Protein AF-A0A968VY92-F1 (afdb_monomer)

Foldseek 3Di:
DEDADDDPQAARADDPVCVVLQQVLVVLLCVLQVAPDDRLPDPDDDDDPVLVCLPVDDDPDDRSVSSLSLLSCCQPPVVCSPPPDDYDYDRHDHDDDDDPDDPVCVVCSVVSSVVSSVVRD

Solvent-accessible surface area (backbone atoms only — not comparable to full-atom values): 7468 Å² total; per-residue (Å²): 58,37,21,89,60,86,50,92,95,43,53,68,48,69,60,68,69,58,52,55,56,47,50,55,49,31,51,51,49,23,63,74,64,69,45,100,54,88,47,52,78,46,85,54,67,77,80,64,76,93,60,54,70,66,65,68,66,85,74,96,43,90,86,52,42,60,50,45,47,52,40,40,38,46,62,76,37,45,72,45,46,77,75,68,63,51,78,43,72,45,60,65,43,75,66,77,85,81,78,90,73,57,76,75,52,66,75,48,45,65,60,50,53,50,53,45,41,70,75,47,111

Secondary structure (DSSP, 8-state):
-EE----TT-EEE--HHHHHHHHHHHHHHHHHHT---S-TT-------GGGGGGGSS--S-SS-HHHHHHHHHHHH-HHHHHHT---EE-SEEE--S-----GGGGGTHHHHHHHHHHHH-

Radius of gyration: 14.64 Å; Cα contacts (8 Å, |Δi|>4): 120; chains: 1; bounding box: 34×36×34 Å

Sequence (121 aa):
MGSRIKRLGTSINRKSYRHYLGRLFATAAAKILRLGVYDTQCGAKLFHVSIIDIFNGPFVTKWLFDVELLARINKQFPEVFSGKFIEYPLAAWEDVSGSKLKFSYYFKVPIELWRIHKKYK

pLDDT: mean 84.55, std 8.25, range [65.81, 95.12]

Structure (mmCIF, N/CA/C/O backbone):
data_AF-A0A968VY92-F1
#
_entry.id   AF-A0A968VY92-F1
#
loop_
_atom_site.group_PDB
_atom_site.id
_atom_site.type_symbol
_atom_site.label_atom_id
_atom_site.label_alt_id
_atom_site.label_comp_id
_atom_site.label_asym_id
_atom_site.label_entity_id
_atom_site.label_seq_id
_atom_site.pdbx_PDB_ins_code
_atom_site.Cartn_x
_atom_site.Cartn_y
_atom_site.Cartn_z
_atom_site.occupancy
_atom_site.B_iso_or_equiv
_atom_site.auth_seq_id
_atom_site.auth_comp_id
_atom_site.auth_asym_id
_atom_site.auth_atom_id
_atom_site.pdbx_PDB_model_num
ATOM 1 N N . MET A 1 1 ? 0.019 -9.076 -3.917 1.00 90.19 1 MET A N 1
ATOM 2 C CA . MET A 1 1 ? 0.032 -7.682 -4.417 1.00 90.19 1 MET A CA 1
ATOM 3 C C . MET A 1 1 ? 1.138 -7.535 -5.446 1.00 90.19 1 MET A C 1
ATOM 5 O O . MET A 1 1 ? 2.188 -8.120 -5.253 1.00 90.19 1 MET A O 1
ATOM 9 N N . GLY A 1 2 ? 0.920 -6.822 -6.547 1.00 91.06 2 GLY A N 1
ATOM 10 C CA . GLY A 1 2 ? 1.982 -6.526 -7.507 1.00 91.06 2 GLY A CA 1
ATOM 11 C C . GLY A 1 2 ? 3.017 -5.568 -6.916 1.00 91.06 2 GLY A C 1
ATOM 12 O O . GLY A 1 2 ? 2.700 -4.764 -6.046 1.00 91.06 2 GLY A O 1
ATOM 13 N N . SER A 1 3 ? 4.249 -5.631 -7.403 1.00 89.94 3 SER A N 1
ATOM 14 C CA . SER A 1 3 ? 5.306 -4.687 -7.054 1.00 89.94 3 SER A CA 1
ATOM 15 C C . SER A 1 3 ? 6.045 -4.283 -8.318 1.00 89.94 3 SER A C 1
ATOM 17 O O . SER A 1 3 ? 6.440 -5.120 -9.136 1.00 89.94 3 SER A O 1
ATOM 19 N N . ARG A 1 4 ? 6.194 -2.978 -8.533 1.00 87.88 4 ARG A N 1
ATOM 20 C CA . ARG A 1 4 ? 6.726 -2.436 -9.790 1.00 87.88 4 ARG A CA 1
ATOM 21 C C . ARG A 1 4 ? 8.243 -2.244 -9.682 1.00 87.88 4 ARG A C 1
ATOM 23 O O . ARG A 1 4 ? 8.768 -1.137 -9.844 1.00 87.88 4 ARG A O 1
ATOM 30 N N . ILE A 1 5 ? 8.929 -3.336 -9.353 1.00 86.75 5 ILE A N 1
ATOM 31 C CA . ILE A 1 5 ? 10.382 -3.411 -9.183 1.00 86.75 5 ILE A CA 1
ATOM 32 C C . ILE A 1 5 ? 11.037 -3.443 -10.565 1.00 86.75 5 ILE A C 1
ATOM 34 O O . ILE A 1 5 ? 10.741 -4.317 -11.375 1.00 86.75 5 ILE A O 1
ATOM 38 N N . LYS A 1 6 ? 11.952 -2.505 -10.831 1.00 83.62 6 LYS A N 1
ATOM 39 C CA . LYS A 1 6 ? 12.746 -2.507 -12.064 1.00 83.62 6 LYS A CA 1
ATOM 40 C C . LYS A 1 6 ? 13.898 -3.501 -11.907 1.00 83.62 6 LYS A C 1
ATOM 42 O O . LYS A 1 6 ? 14.813 -3.254 -11.126 1.00 83.62 6 LYS A O 1
ATOM 47 N N . ARG A 1 7 ? 13.842 -4.612 -12.643 1.00 86.69 7 ARG A N 1
ATOM 48 C CA . ARG A 1 7 ? 14.879 -5.659 -12.685 1.00 86.69 7 ARG A CA 1
ATOM 49 C C . ARG A 1 7 ? 15.226 -6.013 -14.133 1.00 86.69 7 ARG A C 1
ATOM 51 O O . ARG A 1 7 ? 14.456 -5.702 -15.043 1.00 86.69 7 ARG A O 1
ATOM 58 N N . LEU A 1 8 ? 16.378 -6.643 -14.356 1.00 86.06 8 LEU A N 1
ATOM 59 C CA . LEU A 1 8 ? 16.757 -7.124 -15.689 1.00 86.06 8 LEU A CA 1
ATOM 60 C C . LEU A 1 8 ? 15.654 -8.035 -16.2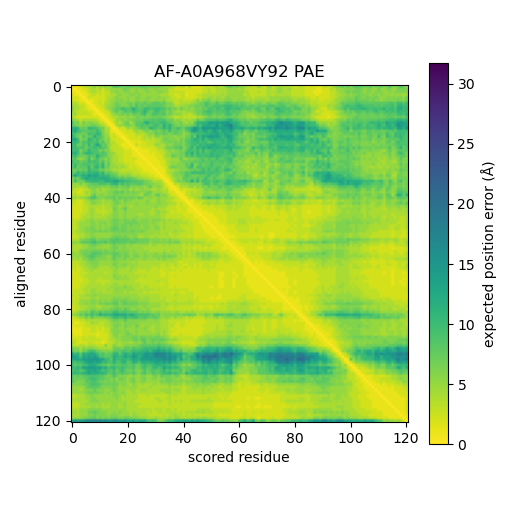59 1.00 86.06 8 LEU A C 1
ATOM 62 O O . LEU A 1 8 ? 15.054 -8.815 -15.520 1.00 86.06 8 LEU A O 1
ATOM 66 N N . GLY A 1 9 ? 15.358 -7.886 -17.552 1.00 85.75 9 GLY A N 1
ATOM 67 C CA . GLY A 1 9 ? 14.304 -8.649 -18.232 1.00 85.75 9 GLY A CA 1
ATOM 68 C C . GLY A 1 9 ? 12.864 -8.196 -17.949 1.00 85.75 9 GLY A C 1
ATOM 69 O O . GLY A 1 9 ? 11.938 -8.927 -18.279 1.00 85.75 9 GLY A O 1
ATOM 70 N N . THR A 1 10 ? 12.647 -7.018 -17.346 1.00 89.19 10 THR A N 1
ATOM 71 C CA . THR A 1 10 ? 11.295 -6.455 -17.141 1.00 89.19 10 THR A CA 1
ATOM 72 C C . THR A 1 10 ? 11.073 -5.158 -17.909 1.00 89.19 10 THR A C 1
ATOM 74 O O . THR A 1 10 ? 11.969 -4.319 -18.012 1.00 89.19 10 THR A O 1
ATOM 77 N N . SER A 1 11 ? 9.842 -4.963 -18.383 1.00 88.06 11 SER A N 1
ATOM 78 C CA . SER A 1 11 ? 9.409 -3.768 -19.116 1.00 88.06 11 SER A CA 1
ATOM 79 C C . SER A 1 11 ? 8.604 -2.844 -18.204 1.00 88.06 11 SER A C 1
ATOM 81 O O . SER A 1 11 ? 7.385 -2.740 -18.313 1.00 88.06 11 SER A O 1
ATOM 83 N N . ILE A 1 12 ? 9.284 -2.194 -17.257 1.00 85.88 12 ILE A N 1
ATOM 84 C CA . ILE A 1 12 ? 8.672 -1.227 -16.332 1.00 85.88 12 ILE A CA 1
ATOM 85 C C . ILE A 1 12 ? 8.956 0.195 -16.834 1.00 85.88 12 ILE A C 1
ATOM 87 O O . ILE A 1 12 ? 10.004 0.773 -16.529 1.00 85.88 12 ILE A O 1
ATOM 91 N N . ASN A 1 13 ? 8.022 0.761 -17.603 1.00 81.69 13 ASN A N 1
ATOM 92 C CA . ASN A 1 13 ? 8.107 2.116 -18.142 1.00 81.69 13 ASN A CA 1
ATOM 93 C C . ASN A 1 13 ? 7.356 3.111 -17.245 1.00 81.69 13 ASN A C 1
ATOM 95 O O . ASN A 1 13 ? 6.144 3.011 -17.036 1.00 81.69 13 ASN A O 1
ATOM 99 N N . ARG A 1 14 ? 8.095 4.067 -16.676 1.00 75.25 14 ARG A N 1
ATOM 100 C CA . ARG A 1 14 ? 7.598 5.037 -15.692 1.00 75.25 14 ARG A CA 1
ATOM 101 C C . ARG A 1 14 ? 8.240 6.392 -15.909 1.00 75.25 14 ARG A C 1
ATOM 103 O O . ARG A 1 14 ? 9.423 6.479 -16.227 1.00 75.25 14 ARG A O 1
ATOM 110 N N . LYS A 1 15 ? 7.497 7.460 -15.621 1.00 75.75 15 LYS A N 1
ATOM 111 C CA . LYS A 1 15 ? 8.064 8.816 -15.636 1.00 75.75 15 LYS A CA 1
ATOM 112 C C . LYS A 1 15 ? 8.949 9.037 -14.403 1.00 75.75 15 LYS A C 1
ATOM 114 O O . LYS A 1 15 ? 8.512 8.785 -13.280 1.00 75.75 15 LYS A O 1
ATOM 119 N N . SER A 1 16 ? 10.159 9.570 -14.588 1.00 70.69 16 SER A N 1
ATOM 120 C CA . SER A 1 16 ? 11.158 9.725 -13.515 1.00 70.69 16 SER A CA 1
ATOM 121 C C . SER A 1 16 ? 10.644 10.519 -12.309 1.00 70.69 16 SER A C 1
ATOM 123 O O . SER A 1 16 ? 10.827 10.096 -11.173 1.00 70.69 16 SER A O 1
ATOM 125 N N . TYR A 1 17 ? 9.905 11.614 -12.515 1.00 70.31 17 TYR A N 1
ATOM 126 C CA . TYR A 1 17 ? 9.343 12.397 -11.403 1.00 70.31 17 TYR A CA 1
ATOM 127 C C . TYR A 1 17 ? 8.319 11.606 -10.566 1.00 70.31 17 TYR A C 1
ATOM 129 O O . TYR A 1 17 ? 8.278 11.747 -9.344 1.00 70.31 17 TYR A O 1
ATOM 137 N N . ARG A 1 18 ? 7.518 10.729 -11.196 1.00 69.62 18 ARG A N 1
ATOM 138 C CA . ARG A 1 18 ? 6.579 9.844 -10.484 1.00 69.62 18 ARG A CA 1
ATOM 139 C C . ARG A 1 18 ? 7.324 8.808 -9.653 1.00 69.62 18 ARG A C 1
ATOM 141 O O . ARG A 1 18 ? 6.854 8.453 -8.577 1.00 69.62 18 ARG A O 1
ATOM 148 N N . HIS A 1 19 ? 8.485 8.358 -10.122 1.00 69.69 19 HIS A N 1
ATOM 149 C CA . HIS A 1 19 ? 9.318 7.420 -9.382 1.00 69.69 19 HIS A CA 1
ATOM 150 C C . HIS A 1 19 ? 9.815 8.022 -8.061 1.00 69.69 19 HIS A C 1
ATOM 152 O O . HIS A 1 19 ? 9.613 7.421 -7.007 1.00 69.69 19 HIS A O 1
ATOM 158 N N . TYR A 1 20 ? 10.400 9.223 -8.089 1.00 70.81 20 TYR A N 1
ATOM 159 C CA . TYR A 1 20 ? 10.935 9.855 -6.877 1.00 70.81 20 TYR A CA 1
ATOM 160 C C . TYR A 1 20 ? 9.837 10.264 -5.891 1.00 70.81 20 TYR A C 1
ATOM 162 O O . TYR A 1 20 ? 9.939 9.959 -4.703 1.00 70.81 20 TYR A O 1
ATOM 170 N N . LEU A 1 21 ? 8.752 10.879 -6.379 1.00 73.44 21 LEU A N 1
ATOM 171 C CA . LEU A 1 21 ? 7.611 11.243 -5.530 1.00 73.44 21 LEU A CA 1
ATOM 172 C C . LEU A 1 21 ? 6.932 10.005 -4.929 1.00 73.44 21 LEU A C 1
ATOM 174 O O . LEU A 1 21 ? 6.604 9.996 -3.744 1.00 73.44 21 LEU A O 1
ATOM 178 N N . GLY A 1 22 ? 6.769 8.943 -5.724 1.00 69.69 22 GLY A N 1
ATOM 179 C CA . GLY A 1 22 ? 6.231 7.666 -5.259 1.00 69.69 22 GLY A CA 1
ATOM 180 C C . GLY A 1 22 ? 7.117 7.009 -4.201 1.00 69.69 22 GLY A C 1
ATOM 181 O O . GLY A 1 22 ? 6.602 6.500 -3.213 1.00 69.69 22 GLY A O 1
ATOM 182 N N . AR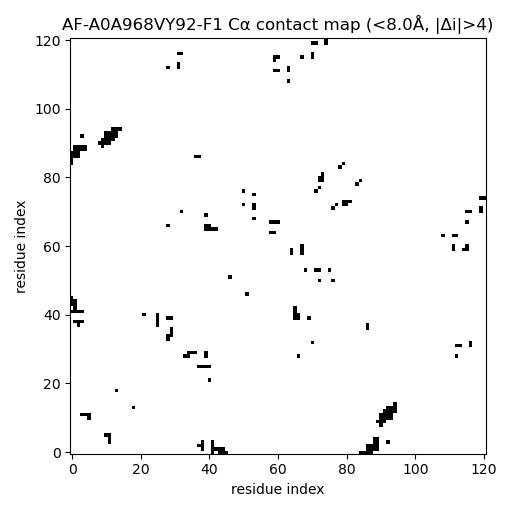G A 1 23 ? 8.449 7.077 -4.340 1.00 72.75 23 ARG A N 1
ATOM 183 C CA . ARG A 1 23 ? 9.403 6.543 -3.347 1.00 72.75 23 ARG A CA 1
ATOM 184 C C . ARG A 1 23 ? 9.374 7.319 -2.034 1.00 72.75 23 ARG A C 1
ATOM 186 O O . ARG A 1 23 ? 9.363 6.694 -0.971 1.00 72.75 23 ARG A O 1
ATOM 193 N N . LEU A 1 24 ? 9.317 8.651 -2.094 1.00 72.94 24 LEU A N 1
ATOM 194 C CA . LEU A 1 24 ? 9.168 9.492 -0.903 1.00 72.94 24 LEU A CA 1
ATOM 195 C C . LEU A 1 24 ? 7.872 9.137 -0.159 1.00 72.94 24 LEU A C 1
ATOM 197 O O . LEU A 1 24 ? 7.887 8.899 1.049 1.00 72.94 24 LEU A O 1
ATOM 201 N N . PHE A 1 25 ? 6.770 9.025 -0.904 1.00 75.12 25 PHE A N 1
ATOM 202 C CA . PHE A 1 25 ? 5.480 8.626 -0.358 1.00 75.12 25 PHE A CA 1
ATOM 203 C C . PHE A 1 25 ? 5.524 7.224 0.257 1.00 75.12 25 PHE A C 1
ATOM 205 O O . PHE A 1 25 ? 5.118 7.047 1.404 1.00 75.12 25 PHE A O 1
ATOM 212 N N . ALA A 1 26 ? 6.017 6.232 -0.490 1.00 71.38 26 ALA A N 1
ATOM 213 C CA . ALA A 1 26 ? 6.038 4.840 -0.054 1.00 71.38 26 ALA A CA 1
ATOM 214 C C . ALA A 1 26 ? 6.853 4.685 1.232 1.00 71.38 26 ALA A C 1
ATOM 216 O O . ALA A 1 26 ? 6.413 4.008 2.157 1.00 71.38 26 ALA A O 1
ATOM 217 N N . THR A 1 27 ? 7.976 5.400 1.329 1.00 73.81 27 THR A N 1
ATOM 218 C CA . THR A 1 27 ? 8.813 5.436 2.534 1.00 73.81 27 THR A CA 1
ATOM 219 C C . THR A 1 27 ? 8.073 6.046 3.725 1.00 73.81 27 THR A C 1
ATOM 221 O O . THR A 1 27 ? 8.112 5.489 4.821 1.00 73.81 27 THR A O 1
ATOM 224 N N . ALA A 1 28 ? 7.385 7.177 3.533 1.00 75.44 28 ALA A N 1
ATOM 225 C CA . ALA A 1 28 ? 6.608 7.813 4.597 1.00 75.44 28 ALA A CA 1
ATOM 226 C C . ALA A 1 28 ? 5.456 6.916 5.076 1.00 75.44 28 ALA A 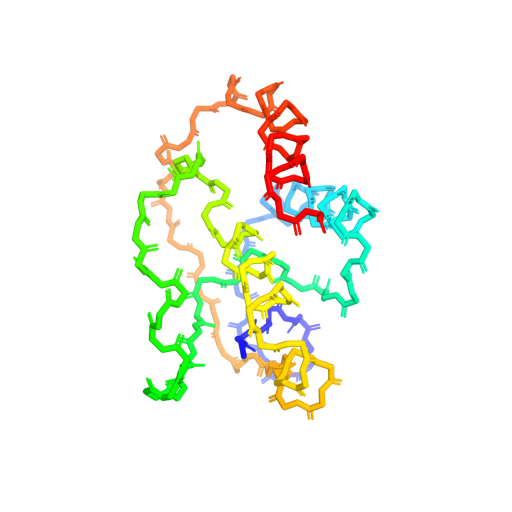C 1
ATOM 228 O O . ALA A 1 28 ? 5.289 6.721 6.279 1.00 75.44 28 ALA A O 1
ATOM 229 N N . ALA A 1 29 ? 4.707 6.318 4.146 1.00 76.88 29 ALA A N 1
ATOM 230 C CA . ALA A 1 29 ? 3.610 5.407 4.456 1.00 76.88 29 ALA A CA 1
ATOM 231 C C . ALA A 1 29 ? 4.101 4.150 5.194 1.00 76.88 29 ALA A C 1
ATOM 233 O O . ALA A 1 29 ? 3.544 3.804 6.235 1.00 76.88 29 ALA A O 1
ATOM 234 N N . ALA A 1 30 ? 5.175 3.516 4.710 1.00 75.00 30 ALA A N 1
ATOM 235 C CA . ALA A 1 30 ? 5.774 2.343 5.344 1.00 75.00 30 ALA A CA 1
ATOM 236 C C . ALA A 1 30 ? 6.246 2.644 6.775 1.00 75.00 30 ALA A C 1
ATOM 238 O O . ALA A 1 30 ? 5.971 1.866 7.685 1.00 75.00 30 ALA A O 1
ATOM 239 N N . LYS A 1 31 ? 6.878 3.806 7.007 1.00 78.38 31 LYS A N 1
ATOM 240 C CA . LYS A 1 31 ? 7.309 4.229 8.351 1.00 78.38 31 LYS A CA 1
ATOM 241 C C . LYS A 1 31 ? 6.136 4.534 9.285 1.00 78.38 31 LYS A C 1
ATOM 243 O O . LYS A 1 31 ? 6.131 4.059 10.417 1.00 78.38 31 LYS A O 1
ATOM 248 N N . ILE A 1 32 ? 5.150 5.309 8.827 1.00 73.81 32 ILE A N 1
ATOM 249 C CA . ILE A 1 32 ? 3.999 5.725 9.651 1.00 73.81 32 ILE A CA 1
ATOM 250 C C . ILE A 1 32 ? 3.132 4.520 10.028 1.00 73.81 32 ILE A C 1
ATOM 252 O O . ILE A 1 32 ? 2.648 4.431 11.156 1.00 73.81 32 ILE A O 1
ATOM 256 N N . LEU A 1 33 ? 2.952 3.577 9.105 1.00 70.31 33 LEU A N 1
ATOM 257 C CA . LEU A 1 33 ? 2.110 2.402 9.322 1.00 70.31 33 LEU A CA 1
ATOM 258 C C . LEU A 1 33 ? 2.891 1.177 9.802 1.00 70.31 33 LEU A C 1
ATOM 260 O O . LEU A 1 33 ? 2.274 0.166 10.117 1.00 70.31 33 LEU A O 1
ATOM 264 N N . ARG A 1 34 ? 4.225 1.278 9.893 1.00 75.69 34 ARG A N 1
ATOM 265 C CA . ARG A 1 34 ? 5.142 0.187 10.265 1.00 75.69 34 ARG A CA 1
ATOM 266 C C . ARG A 1 34 ? 4.916 -1.077 9.425 1.00 75.69 34 ARG A C 1
ATOM 268 O O . ARG A 1 34 ? 4.958 -2.189 9.940 1.00 75.69 34 ARG A O 1
ATOM 275 N N . LEU A 1 35 ? 4.662 -0.892 8.131 1.00 74.56 35 LEU A N 1
ATOM 276 C CA . LEU A 1 35 ? 4.404 -1.978 7.186 1.00 74.56 35 LEU A CA 1
ATOM 277 C C . LEU A 1 35 ? 5.689 -2.306 6.422 1.00 74.56 35 LEU A C 1
ATOM 279 O O . LEU A 1 35 ? 6.299 -1.415 5.830 1.00 74.56 35 LEU A O 1
ATOM 283 N N . GLY A 1 36 ? 6.074 -3.581 6.393 1.00 76.00 36 GLY A N 1
ATOM 284 C CA . GLY A 1 36 ? 7.208 -4.085 5.610 1.00 76.00 36 GLY A CA 1
ATOM 285 C C . GLY A 1 36 ? 6.882 -4.271 4.125 1.00 76.00 36 GLY A C 1
ATOM 286 O O . GLY A 1 36 ? 7.075 -5.362 3.607 1.00 76.00 36 GLY A O 1
ATOM 287 N N . VAL A 1 37 ? 6.346 -3.242 3.456 1.00 79.88 37 VAL A N 1
ATOM 288 C CA . VAL A 1 37 ? 5.894 -3.306 2.049 1.00 79.88 37 VAL A CA 1
ATOM 289 C C . VAL A 1 37 ? 6.755 -2.395 1.169 1.00 79.88 37 VAL A C 1
ATOM 291 O O . VAL A 1 37 ? 6.936 -1.216 1.477 1.00 79.88 37 VAL A O 1
ATOM 294 N N . TYR A 1 38 ? 7.253 -2.928 0.055 1.00 79.62 38 TYR A N 1
ATOM 295 C CA . TYR A 1 38 ? 8.135 -2.259 -0.899 1.00 79.62 38 TYR A CA 1
ATOM 296 C C . TYR A 1 38 ? 7.395 -1.241 -1.782 1.00 79.62 38 TYR A C 1
ATOM 298 O O . TYR A 1 38 ? 7.838 -0.097 -1.906 1.00 79.62 38 TYR A O 1
ATOM 306 N N . ASP A 1 39 ? 6.264 -1.621 -2.390 1.00 81.12 39 ASP A N 1
ATOM 307 C CA . ASP A 1 39 ? 5.472 -0.750 -3.274 1.00 81.12 39 ASP A CA 1
ATOM 308 C C . ASP A 1 39 ? 4.040 -0.583 -2.757 1.00 81.12 39 ASP A C 1
ATOM 310 O O . ASP A 1 39 ? 3.090 -1.100 -3.334 1.00 81.12 39 ASP A O 1
ATOM 314 N N . THR A 1 40 ? 3.857 0.199 -1.691 1.00 78.81 40 THR A N 1
ATOM 315 C CA . THR A 1 40 ? 2.540 0.450 -1.063 1.00 78.81 40 THR A CA 1
ATOM 316 C C . THR A 1 40 ? 1.471 1.032 -2.004 1.00 78.81 40 THR A C 1
ATOM 318 O O . THR A 1 40 ? 0.289 1.011 -1.663 1.00 78.81 40 THR A O 1
ATOM 321 N N . GLN A 1 41 ? 1.859 1.527 -3.185 1.00 75.81 41 GLN A N 1
ATOM 322 C CA . GLN A 1 41 ? 0.991 2.187 -4.169 1.00 75.81 41 GLN A CA 1
ATOM 323 C C . GLN A 1 41 ? 0.783 1.369 -5.456 1.00 75.81 41 GLN A C 1
ATOM 325 O O . GLN A 1 41 ? 0.402 1.929 -6.491 1.00 75.81 41 GLN A O 1
ATOM 330 N N . CYS A 1 42 ? 1.098 0.072 -5.470 1.00 85.75 42 CYS A N 1
ATOM 331 C CA . CYS A 1 42 ? 0.781 -0.745 -6.637 1.00 85.75 42 CYS A CA 1
ATOM 332 C C . CYS A 1 42 ? -0.727 -1.028 -6.706 1.00 85.75 42 CYS A C 1
ATOM 334 O O . CYS A 1 42 ? -1.269 -1.706 -5.841 1.00 85.75 42 CYS A O 1
ATOM 336 N N . GLY A 1 43 ? -1.399 -0.555 -7.759 1.00 84.25 43 GLY A N 1
ATOM 337 C CA . GLY A 1 43 ? -2.835 -0.797 -7.954 1.00 84.25 43 GLY A CA 1
ATOM 338 C C . GLY A 1 43 ? -3.182 -2.220 -8.414 1.00 84.25 43 GLY A C 1
ATOM 339 O O . GLY A 1 43 ? -4.334 -2.629 -8.320 1.00 84.25 43 GLY A O 1
ATOM 340 N N . ALA A 1 44 ? -2.206 -2.998 -8.896 1.00 89.50 44 ALA A N 1
ATOM 341 C CA . ALA A 1 44 ? -2.426 -4.387 -9.288 1.00 89.50 44 ALA A CA 1
ATOM 342 C C . ALA A 1 44 ? -2.434 -5.285 -8.043 1.00 89.50 44 ALA A C 1
ATOM 344 O O . ALA A 1 44 ? -1.386 -5.578 -7.463 1.00 89.50 44 ALA A O 1
ATOM 345 N N . LYS A 1 45 ? -3.617 -5.725 -7.609 1.00 91.38 45 LYS A N 1
ATOM 346 C CA . LYS A 1 45 ? -3.786 -6.589 -6.435 1.00 91.38 45 LYS A CA 1
ATOM 347 C C . LYS A 1 45 ? -4.794 -7.692 -6.736 1.00 91.38 45 LYS A C 1
ATOM 349 O O . LYS A 1 45 ? -5.810 -7.450 -7.3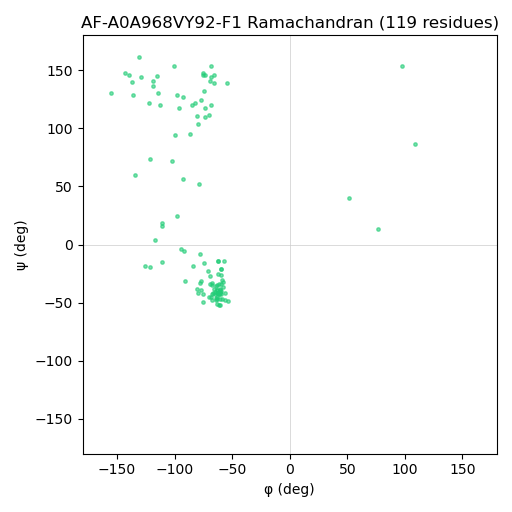73 1.00 91.38 45 LYS A O 1
ATOM 354 N N . LEU A 1 46 ? -4.492 -8.893 -6.257 1.00 92.81 46 LEU A N 1
ATOM 355 C CA . LEU A 1 46 ? -5.387 -10.043 -6.270 1.00 92.81 46 LEU A CA 1
ATOM 356 C C . LEU A 1 46 ? -5.625 -10.451 -4.822 1.00 92.81 46 LEU A C 1
ATOM 358 O O . LEU A 1 46 ? -4.681 -10.473 -4.026 1.00 92.81 46 LEU A O 1
ATOM 362 N N . PHE A 1 47 ? -6.878 -10.748 -4.500 1.00 92.75 47 PHE A N 1
ATOM 363 C CA . PHE A 1 47 ? -7.318 -11.112 -3.161 1.00 92.75 47 PHE A CA 1
ATOM 364 C C . PHE A 1 47 ? -8.123 -12.401 -3.229 1.00 92.75 47 PHE A C 1
ATOM 366 O O . PHE A 1 47 ? -8.870 -12.622 -4.180 1.00 92.75 47 PHE A O 1
ATOM 373 N N . HIS A 1 48 ? -7.977 -13.238 -2.208 1.00 93.56 48 HIS A N 1
ATOM 374 C CA . HIS A 1 48 ? -8.875 -14.365 -2.021 1.00 93.56 48 HIS A CA 1
ATOM 375 C C . HIS A 1 48 ? -10.222 -13.864 -1.479 1.00 93.56 48 HIS A C 1
ATOM 377 O O . HIS A 1 48 ? -10.260 -12.904 -0.709 1.00 93.56 48 HIS A O 1
ATOM 383 N N . VAL A 1 49 ? -11.328 -14.518 -1.842 1.00 95.12 49 VAL A N 1
ATOM 384 C CA . VAL A 1 49 ? -12.677 -14.092 -1.420 1.00 95.12 49 VAL A CA 1
ATOM 385 C C . VAL A 1 49 ? -12.847 -14.076 0.104 1.00 95.12 49 VAL A C 1
ATOM 387 O O . VAL A 1 49 ? -13.599 -13.268 0.632 1.00 95.12 49 VAL A O 1
ATOM 390 N N . SER A 1 50 ? -12.083 -14.896 0.831 1.00 94.00 50 SER A N 1
ATOM 391 C CA . SER A 1 50 ? -12.139 -14.964 2.299 1.00 94.00 50 SER A CA 1
ATOM 392 C C . SER A 1 50 ? -11.753 -13.668 3.020 1.00 94.00 50 SER A C 1
ATOM 394 O O . SER A 1 50 ? -11.978 -13.576 4.217 1.00 94.00 50 SER A O 1
ATOM 396 N N . ILE A 1 51 ? -11.135 -12.699 2.334 1.00 94.00 51 ILE A N 1
ATOM 397 C CA . ILE A 1 51 ? -10.759 -11.399 2.916 1.00 94.00 51 ILE A CA 1
ATOM 398 C C . ILE A 1 51 ? -11.587 -10.241 2.350 1.00 94.00 51 ILE A C 1
ATOM 400 O O . ILE A 1 51 ? -11.173 -9.090 2.441 1.00 94.00 51 ILE A O 1
ATOM 404 N N . ILE A 1 52 ? -12.741 -10.514 1.733 1.00 94.75 52 ILE A N 1
ATOM 405 C CA . ILE A 1 52 ? -13.567 -9.485 1.082 1.00 94.75 52 ILE A CA 1
ATOM 406 C C . ILE A 1 52 ? -14.087 -8.420 2.063 1.00 94.75 52 ILE A C 1
ATOM 408 O O . ILE A 1 52 ? -14.286 -7.269 1.672 1.00 94.75 52 ILE A O 1
ATOM 412 N N . ASP A 1 53 ? -14.208 -8.756 3.349 1.00 94.31 53 ASP A N 1
ATOM 413 C CA . ASP A 1 53 ? -14.702 -7.847 4.390 1.00 94.31 53 ASP A CA 1
ATOM 414 C C . ASP A 1 53 ? -13.827 -6.601 4.597 1.00 94.31 53 ASP A C 1
ATOM 416 O O . ASP A 1 53 ? -14.290 -5.600 5.148 1.00 94.31 53 ASP A O 1
ATOM 420 N N . ILE A 1 54 ? -12.599 -6.581 4.064 1.00 94.06 54 ILE A N 1
ATOM 421 C CA . ILE A 1 54 ? -11.764 -5.368 4.031 1.00 94.06 54 ILE A CA 1
ATOM 422 C C . ILE A 1 54 ? -12.422 -4.218 3.253 1.00 94.06 54 ILE A C 1
ATOM 424 O O . ILE A 1 54 ? -12.077 -3.050 3.461 1.00 94.06 54 ILE A O 1
ATOM 428 N N . PHE A 1 55 ? -13.374 -4.519 2.368 1.00 94.62 55 PHE A N 1
ATOM 429 C CA . PHE A 1 55 ? -14.140 -3.525 1.619 1.00 94.62 55 PHE A CA 1
ATOM 430 C C . PHE A 1 55 ? -15.440 -3.112 2.320 1.00 94.62 55 PHE A C 1
ATOM 432 O O . PHE A 1 55 ? -16.079 -2.156 1.876 1.00 94.62 55 PHE A O 1
ATOM 439 N N . ASN A 1 56 ? -15.803 -3.751 3.438 1.00 92.94 56 ASN A N 1
ATOM 440 C CA . ASN A 1 56 ? -16.982 -3.364 4.202 1.00 92.94 56 ASN A CA 1
ATOM 441 C C . ASN A 1 56 ? -16.740 -2.012 4.883 1.00 92.94 56 ASN A C 1
ATOM 443 O O . ASN A 1 56 ? -15.922 -1.857 5.793 1.00 92.94 56 ASN A O 1
ATOM 447 N N . GLY A 1 57 ? -17.473 -1.007 4.410 1.00 92.44 57 GLY A N 1
ATOM 448 C CA . GLY A 1 57 ? -17.459 0.349 4.939 1.00 92.44 57 GLY A CA 1
ATOM 449 C C . GLY A 1 57 ? -16.562 1.325 4.166 1.00 92.44 57 GLY A C 1
ATOM 450 O O . GLY A 1 57 ? -15.560 0.946 3.546 1.00 92.44 57 GLY A O 1
ATOM 451 N N . PRO A 1 58 ? -16.899 2.625 4.225 1.00 94.44 58 PRO A N 1
ATOM 452 C CA . PRO A 1 58 ? -16.267 3.650 3.408 1.00 94.44 58 PRO A CA 1
ATOM 453 C C . PRO A 1 58 ? -14.791 3.838 3.760 1.00 94.44 58 PRO A C 1
ATOM 455 O O . PRO A 1 58 ? -14.385 3.725 4.923 1.00 94.44 58 PRO A O 1
ATOM 458 N N . PHE A 1 59 ? -13.988 4.157 2.745 1.00 94.38 59 PHE A N 1
ATOM 459 C CA . PHE A 1 59 ? -12.594 4.554 2.922 1.00 94.38 59 PHE A CA 1
ATOM 460 C C . PHE A 1 59 ? -12.497 5.931 3.591 1.00 94.38 59 PHE A C 1
ATOM 462 O O . PHE A 1 59 ? -13.276 6.840 3.304 1.00 94.38 59 PHE A O 1
ATOM 469 N N . VAL A 1 60 ? -11.537 6.089 4.501 1.00 92.94 60 VAL A N 1
ATOM 470 C CA . VAL A 1 60 ? -11.220 7.365 5.168 1.00 92.94 60 VAL A CA 1
ATOM 471 C C . VAL A 1 60 ? -10.606 8.355 4.186 1.00 92.94 60 VAL A C 1
ATOM 473 O O . VAL A 1 60 ? -10.793 9.571 4.315 1.00 92.94 60 VAL A O 1
ATOM 476 N N . THR A 1 61 ? -9.840 7.823 3.237 1.00 89.06 61 THR A N 1
ATOM 477 C CA . THR A 1 61 ? -9.039 8.586 2.285 1.00 89.06 61 THR A CA 1
ATOM 478 C C . THR A 1 61 ? -9.487 8.301 0.860 1.00 89.06 61 THR A C 1
ATOM 480 O O . THR A 1 61 ? -9.796 7.169 0.499 1.00 89.06 61 THR A O 1
ATOM 483 N N . LYS A 1 62 ? -9.521 9.343 0.022 1.00 85.56 62 LYS A N 1
ATOM 484 C CA . LYS A 1 62 ? -9.921 9.194 -1.384 1.00 85.56 62 LYS A CA 1
ATOM 485 C C . LYS A 1 62 ? -8.777 8.678 -2.255 1.00 85.56 62 LYS A C 1
ATOM 487 O O . LYS A 1 62 ? -9.020 7.892 -3.163 1.00 85.56 62 LYS A O 1
ATOM 492 N N . TRP A 1 63 ? -7.547 9.135 -2.007 1.00 84.12 63 TRP A N 1
ATOM 493 C CA . TRP A 1 63 ? -6.403 8.791 -2.857 1.00 84.12 63 TRP A CA 1
ATOM 494 C C . TRP A 1 63 ? -5.378 7.883 -2.193 1.00 84.12 63 TRP A C 1
ATOM 496 O O . TRP A 1 63 ? -4.557 7.308 -2.899 1.00 84.12 63 TRP A O 1
ATOM 506 N N . LEU A 1 64 ? -5.423 7.724 -0.868 1.00 88.00 64 LEU A N 1
ATOM 507 C CA . LEU A 1 64 ? -4.555 6.789 -0.145 1.00 88.00 64 LEU A CA 1
ATOM 508 C C . LEU A 1 64 ? -5.261 5.460 0.145 1.00 88.00 64 LEU A C 1
ATOM 510 O O . LEU A 1 64 ? -4.878 4.740 1.066 1.00 88.00 64 LEU A O 1
ATOM 514 N N . PHE A 1 65 ? -6.269 5.117 -0.662 1.00 88.62 65 PHE A N 1
ATOM 515 C CA . PHE A 1 65 ? -7.067 3.907 -0.482 1.00 88.62 65 PHE A CA 1
ATOM 516 C C . PHE A 1 65 ? -6.195 2.643 -0.506 1.00 88.62 65 PHE A C 1
ATOM 518 O O . PHE A 1 65 ? -6.438 1.729 0.272 1.00 88.62 65 PHE A O 1
ATOM 525 N N . ASP A 1 66 ? -5.142 2.601 -1.334 1.00 88.81 66 ASP A N 1
ATOM 526 C CA . ASP A 1 66 ? -4.215 1.467 -1.400 1.00 88.81 66 ASP A CA 1
ATOM 527 C C . ASP A 1 66 ? -3.510 1.210 -0.069 1.00 88.81 66 ASP A C 1
ATOM 529 O O . ASP A 1 66 ? -3.320 0.059 0.321 1.00 88.81 66 ASP A O 1
ATOM 533 N N . VAL A 1 67 ? -3.136 2.291 0.611 1.00 89.12 67 VAL A N 1
ATOM 534 C CA . VAL A 1 67 ? -2.457 2.276 1.904 1.00 89.12 67 VAL A CA 1
ATOM 535 C C . VAL A 1 67 ? -3.440 1.929 3.018 1.00 89.12 67 VAL A C 1
ATOM 537 O O . VAL A 1 67 ? -3.139 1.119 3.892 1.00 89.12 67 VAL A O 1
ATOM 540 N N . GLU A 1 68 ? -4.638 2.507 2.965 1.00 92.06 68 GLU A N 1
ATOM 541 C CA . GLU A 1 68 ? -5.721 2.174 3.884 1.00 92.06 68 GLU A CA 1
ATOM 542 C C . GLU A 1 68 ? -6.111 0.695 3.783 1.00 92.06 68 GLU A C 1
ATOM 544 O O . GLU A 1 68 ? -6.339 0.051 4.802 1.00 92.06 68 GLU A O 1
ATOM 549 N N . LEU A 1 69 ? -6.120 0.133 2.573 1.00 92.00 69 LEU A N 1
ATOM 550 C CA . LEU A 1 69 ? -6.405 -1.278 2.342 1.00 92.00 69 LEU A CA 1
ATOM 551 C C . LEU A 1 69 ? -5.384 -2.181 3.041 1.00 92.00 69 LEU A C 1
ATOM 553 O O . LEU A 1 69 ? -5.774 -3.147 3.688 1.00 92.00 69 LEU A O 1
ATOM 557 N N . LEU A 1 70 ? -4.092 -1.840 2.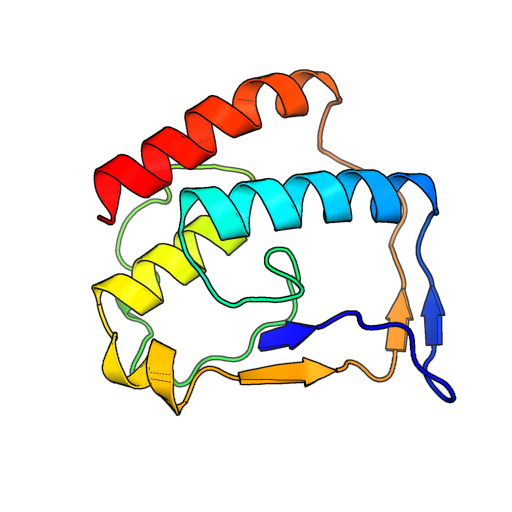975 1.00 91.00 70 LEU A N 1
ATOM 558 C CA . LEU A 1 70 ? -3.053 -2.569 3.710 1.00 91.00 70 LEU A CA 1
ATOM 559 C C . LEU A 1 70 ? -3.277 -2.488 5.225 1.00 91.00 70 LEU A C 1
ATOM 561 O O . LEU A 1 70 ? -3.167 -3.501 5.911 1.00 91.00 70 LEU A O 1
ATOM 565 N N . ALA A 1 71 ? -3.647 -1.312 5.739 1.00 91.62 71 ALA A N 1
ATOM 566 C CA . ALA A 1 71 ? -3.963 -1.141 7.155 1.00 91.62 71 ALA A CA 1
ATOM 567 C C . ALA A 1 71 ? -5.186 -1.976 7.584 1.00 91.62 71 ALA A C 1
ATOM 569 O O . ALA A 1 71 ? -5.162 -2.586 8.651 1.00 91.62 71 ALA A O 1
ATOM 570 N N . ARG A 1 72 ? -6.227 -2.064 6.742 1.00 93.50 72 ARG A N 1
ATOM 571 C CA . ARG A 1 72 ? -7.405 -2.913 6.989 1.00 93.50 72 ARG A CA 1
ATOM 572 C C . ARG A 1 72 ? -7.053 -4.393 7.019 1.00 93.50 72 ARG A C 1
ATOM 574 O O . ARG A 1 72 ? -7.449 -5.066 7.963 1.00 93.50 72 ARG A O 1
ATOM 581 N N . ILE A 1 73 ? -6.291 -4.877 6.035 1.00 92.50 73 ILE A N 1
ATOM 582 C CA . ILE A 1 73 ? -5.864 -6.284 5.985 1.00 92.50 73 ILE A CA 1
ATOM 583 C C . ILE A 1 73 ? -5.034 -6.613 7.228 1.00 92.50 73 ILE A C 1
ATOM 585 O O . ILE A 1 73 ? -5.322 -7.594 7.899 1.00 92.50 73 ILE A O 1
ATOM 589 N N . ASN A 1 74 ? -4.065 -5.765 7.584 1.00 91.56 74 ASN A N 1
ATOM 590 C CA . ASN A 1 74 ? -3.242 -5.975 8.775 1.00 91.56 74 ASN A CA 1
ATOM 591 C C . ASN A 1 74 ? -4.065 -5.987 10.077 1.00 91.56 74 ASN A C 1
ATOM 593 O O . ASN A 1 74 ? -3.730 -6.714 11.005 1.00 91.56 74 ASN A O 1
ATOM 597 N N . LYS A 1 75 ? -5.145 -5.197 10.156 1.00 92.44 75 LYS A N 1
ATOM 598 C CA . LYS A 1 75 ? -6.012 -5.127 11.342 1.00 92.44 75 LYS A CA 1
ATOM 599 C C . LYS A 1 75 ? -7.010 -6.284 11.436 1.00 92.44 75 LYS A C 1
ATOM 601 O O . LYS A 1 75 ? -7.248 -6.769 12.535 1.00 92.44 75 LYS A O 1
ATOM 606 N N . GLN A 1 76 ? -7.631 -6.669 10.321 1.00 93.88 76 GLN A N 1
ATOM 607 C CA . GLN A 1 76 ? -8.715 -7.661 10.283 1.00 93.88 76 GLN A CA 1
ATOM 608 C C . GLN A 1 76 ? -8.210 -9.093 10.070 1.00 93.88 76 GLN A C 1
ATOM 610 O O . GLN A 1 76 ? -8.822 -10.026 10.572 1.00 93.88 76 GLN A O 1
ATOM 615 N N . PHE A 1 77 ? -7.100 -9.256 9.344 1.00 93.94 77 PHE A N 1
ATOM 616 C CA . PHE A 1 77 ? -6.528 -10.547 8.950 1.00 93.94 77 PHE A CA 1
ATOM 617 C C . PHE A 1 77 ? -5.000 -10.564 9.183 1.00 93.94 77 PHE A C 1
ATOM 619 O O . PHE A 1 77 ? -4.224 -10.704 8.226 1.00 93.94 77 PHE A O 1
ATOM 626 N N . PRO A 1 78 ? -4.524 -10.367 10.429 1.00 91.44 78 PRO A N 1
ATOM 627 C CA . PRO A 1 78 ? -3.094 -10.244 10.733 1.00 91.44 78 PRO A CA 1
ATOM 628 C C . PRO A 1 78 ? -2.279 -11.489 10.343 1.00 91.44 78 PRO A C 1
ATOM 630 O O . PRO A 1 78 ? -1.139 -11.370 9.882 1.00 91.44 78 PRO A O 1
ATOM 633 N N . GLU A 1 79 ? -2.852 -12.688 10.458 1.00 90.94 79 GLU A N 1
ATOM 634 C CA . GLU A 1 79 ? -2.228 -13.947 10.032 1.00 90.94 79 GLU A CA 1
ATOM 635 C C . GLU A 1 79 ? -2.066 -14.037 8.507 1.00 90.94 79 GLU A C 1
ATOM 637 O O . GLU A 1 79 ? -1.061 -14.546 8.005 1.00 90.94 79 GLU A O 1
ATOM 642 N N . VAL A 1 80 ? -3.019 -13.486 7.747 1.00 90.25 80 VAL A N 1
ATOM 643 C CA . VAL A 1 80 ? -2.894 -13.377 6.289 1.00 90.25 80 VAL A CA 1
ATOM 644 C C . VAL A 1 80 ? -1.826 -12.348 5.942 1.00 90.25 80 VAL A C 1
ATOM 646 O O . VAL A 1 80 ? -0.974 -12.620 5.097 1.00 90.25 80 VAL A O 1
ATOM 649 N N . PHE A 1 81 ? -1.843 -11.188 6.602 1.00 88.75 81 PHE A N 1
ATOM 650 C CA . PHE A 1 81 ? -0.910 -10.101 6.321 1.00 88.75 81 PHE A CA 1
ATOM 651 C C . PHE A 1 81 ? 0.551 -10.498 6.572 1.00 88.75 81 PHE A C 1
ATOM 653 O O . PHE A 1 81 ? 1.417 -10.192 5.758 1.00 88.75 81 PHE A O 1
ATOM 660 N N . SER A 1 82 ? 0.818 -11.208 7.669 1.00 86.06 82 SER A N 1
ATOM 661 C CA . SER A 1 82 ? 2.176 -11.587 8.081 1.00 86.06 82 SER A CA 1
ATOM 662 C C . SER A 1 82 ? 2.780 -12.753 7.292 1.00 86.06 82 SER A C 1
ATOM 664 O O . SER A 1 82 ? 3.997 -12.783 7.122 1.00 86.06 82 SER A O 1
ATOM 666 N N . GLY A 1 83 ? 1.967 -13.702 6.810 1.00 84.44 83 GLY A N 1
ATOM 667 C CA . GLY A 1 83 ? 2.484 -14.944 6.214 1.00 84.44 83 GLY A CA 1
ATOM 668 C C . GLY A 1 83 ? 2.000 -15.278 4.803 1.00 84.44 83 GLY A C 1
ATOM 669 O O . GLY A 1 83 ? 2.617 -16.103 4.133 1.00 84.44 83 GLY A O 1
ATOM 670 N N . LYS A 1 84 ? 0.899 -14.680 4.332 1.00 88.69 84 LYS A N 1
ATOM 671 C CA . LYS A 1 84 ? 0.264 -15.043 3.047 1.00 88.69 84 LYS A CA 1
ATOM 672 C C . LYS A 1 84 ? 0.165 -13.875 2.067 1.00 88.69 84 LYS A C 1
ATOM 674 O O . LYS A 1 84 ? 0.001 -14.089 0.866 1.00 88.69 84 LYS A O 1
ATOM 679 N N . PHE A 1 85 ? 0.264 -12.640 2.550 1.00 89.88 85 PHE A N 1
ATOM 680 C CA . PHE A 1 85 ? 0.181 -11.451 1.718 1.00 89.88 85 PHE A CA 1
ATOM 681 C C . PHE A 1 85 ? 1.553 -11.090 1.140 1.00 89.88 85 PHE A C 1
ATOM 683 O O . PHE A 1 85 ? 2.357 -10.412 1.770 1.00 89.88 85 PHE A O 1
ATOM 690 N N . ILE A 1 86 ? 1.814 -11.550 -0.083 1.00 91.00 86 ILE A N 1
ATOM 691 C CA . ILE A 1 86 ? 3.115 -11.382 -0.743 1.00 91.00 86 ILE A CA 1
ATOM 692 C C . ILE A 1 86 ? 3.130 -10.240 -1.763 1.00 91.00 86 ILE A C 1
ATOM 694 O O . ILE A 1 86 ? 2.113 -9.925 -2.392 1.00 91.00 86 ILE A O 1
ATOM 698 N N . GLU A 1 87 ? 4.313 -9.673 -1.991 1.00 90.19 87 GLU A N 1
ATOM 699 C CA . GLU A 1 87 ? 4.599 -8.812 -3.138 1.00 90.19 87 GLU A CA 1
ATOM 700 C C . GLU A 1 87 ? 5.165 -9.624 -4.309 1.00 90.19 87 GLU A C 1
ATOM 702 O O . GLU A 1 87 ? 6.143 -10.350 -4.167 1.00 90.19 87 GLU A O 1
ATOM 707 N N . TYR A 1 88 ? 4.556 -9.483 -5.485 1.00 91.88 88 TYR A N 1
ATOM 708 C CA . TYR A 1 88 ? 4.937 -10.180 -6.706 1.00 91.88 88 TYR A CA 1
ATOM 709 C C . TYR A 1 88 ? 5.492 -9.186 -7.738 1.00 91.88 88 TYR A C 1
ATOM 711 O O . TYR A 1 88 ? 4.768 -8.270 -8.145 1.00 91.88 88 TYR A O 1
ATOM 719 N N . PRO A 1 89 ? 6.752 -9.330 -8.187 1.00 91.62 89 PRO A N 1
ATOM 720 C CA . PRO A 1 89 ? 7.358 -8.409 -9.141 1.00 91.62 89 PRO A CA 1
ATOM 721 C C . PRO A 1 89 ? 6.703 -8.536 -10.520 1.00 91.62 89 PRO A C 1
ATOM 723 O O . PRO A 1 89 ? 6.749 -9.594 -11.148 1.00 91.62 89 PRO A O 1
ATOM 726 N N . LEU A 1 90 ? 6.124 -7.442 -11.016 1.00 91.69 90 LEU A N 1
ATOM 727 C CA . LEU A 1 90 ? 5.458 -7.430 -12.319 1.00 91.69 90 LEU A CA 1
ATOM 728 C C . LEU A 1 90 ? 6.466 -7.590 -13.470 1.00 91.69 90 LEU A C 1
ATOM 730 O O . LEU A 1 90 ? 7.583 -7.076 -13.406 1.00 91.69 90 LEU A O 1
ATOM 734 N N . ALA A 1 91 ? 6.060 -8.292 -14.532 1.00 91.12 91 ALA A N 1
ATOM 735 C CA . ALA A 1 91 ? 6.873 -8.466 -15.740 1.00 91.12 91 ALA A CA 1
ATOM 736 C C . ALA A 1 91 ? 6.869 -7.212 -16.630 1.00 91.12 91 ALA A C 1
ATOM 738 O O . ALA A 1 91 ? 7.905 -6.824 -17.174 1.00 91.12 91 ALA A O 1
ATOM 739 N N . ALA A 1 92 ? 5.713 -6.555 -16.738 1.00 89.62 92 ALA A N 1
ATOM 740 C CA . ALA A 1 92 ? 5.529 -5.331 -17.500 1.00 89.62 92 ALA A CA 1
ATOM 741 C C . ALA A 1 92 ? 4.613 -4.356 -16.751 1.00 89.62 92 ALA A C 1
ATOM 743 O O . ALA A 1 92 ? 3.693 -4.760 -16.036 1.00 89.62 92 ALA A O 1
ATOM 744 N N . TRP A 1 93 ? 4.888 -3.065 -16.905 1.00 89.25 93 TRP A N 1
ATOM 745 C CA . TRP A 1 93 ? 4.065 -1.978 -16.394 1.00 89.25 93 TRP A CA 1
ATOM 746 C C . TRP A 1 93 ? 4.304 -0.739 -17.241 1.00 89.25 93 TRP A C 1
ATOM 748 O O . TRP A 1 93 ? 5.449 -0.324 -17.413 1.00 89.25 93 TRP A O 1
ATOM 758 N N . GLU A 1 94 ? 3.230 -0.112 -17.700 1.00 87.06 94 GLU A N 1
ATOM 759 C CA . GLU A 1 94 ? 3.298 1.139 -18.440 1.00 87.06 94 GLU A CA 1
ATOM 760 C C . GLU A 1 94 ? 2.483 2.214 -17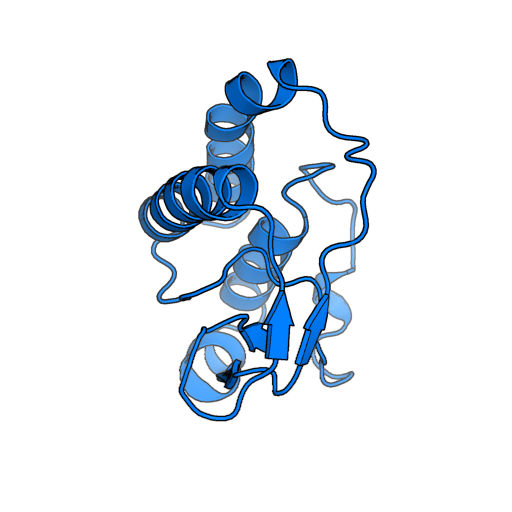.723 1.00 87.06 94 GLU A C 1
ATOM 762 O O . GLU A 1 94 ? 1.289 2.063 -17.459 1.00 87.06 94 GLU A O 1
ATOM 767 N N . ASP A 1 95 ? 3.145 3.313 -17.367 1.00 79.00 95 ASP A N 1
ATOM 768 C CA . ASP A 1 95 ? 2.474 4.459 -16.769 1.00 79.00 95 ASP A CA 1
ATOM 769 C C . ASP A 1 95 ? 1.665 5.228 -17.821 1.00 79.00 95 ASP A C 1
ATOM 771 O O . ASP A 1 95 ? 2.211 5.984 -18.627 1.00 79.00 95 ASP A O 1
ATOM 775 N N . VAL A 1 96 ? 0.340 5.154 -17.722 1.00 78.00 96 VAL A N 1
ATOM 776 C CA . VAL A 1 96 ? -0.545 6.016 -18.512 1.00 78.00 96 VAL A CA 1
ATOM 777 C C . VAL A 1 96 ? -0.400 7.495 -18.115 1.00 78.00 96 VAL A C 1
ATOM 779 O O . VAL A 1 96 ? -0.262 7.870 -16.936 1.00 78.00 96 VAL A O 1
ATOM 782 N N . SER A 1 97 ? -0.395 8.366 -19.125 1.00 65.81 97 SER A N 1
ATOM 783 C CA . SER A 1 97 ? -0.336 9.821 -18.949 1.00 65.81 97 SER A CA 1
ATOM 784 C C . SER A 1 97 ? -1.689 10.380 -18.491 1.00 65.81 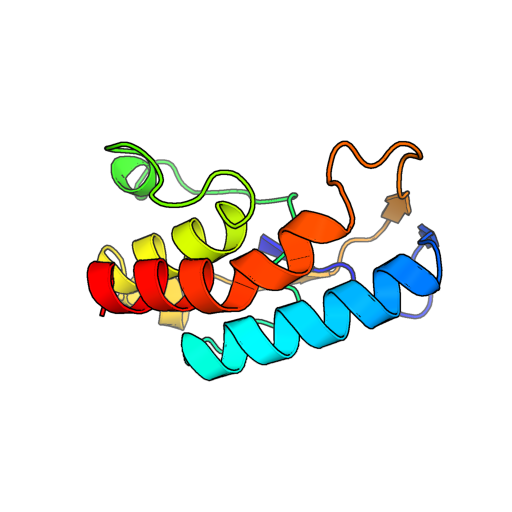97 SER A C 1
ATOM 786 O O . SER A 1 97 ? -2.733 9.881 -18.885 1.00 65.81 97 SER A O 1
ATOM 788 N N . GLY A 1 98 ? -1.665 11.424 -17.651 1.00 65.88 98 GLY A N 1
ATOM 789 C CA . GLY A 1 98 ? -2.869 12.058 -17.091 1.00 65.88 98 GLY A CA 1
ATOM 790 C C . GLY A 1 98 ? -3.054 11.779 -15.597 1.00 65.88 98 GLY A C 1
ATOM 791 O O . GLY A 1 98 ? -3.737 10.843 -15.198 1.00 65.88 98 GLY A O 1
ATOM 792 N N . SER A 1 99 ? -2.431 12.595 -14.739 1.00 66.56 99 SER A N 1
ATOM 793 C CA . SER A 1 99 ? -2.710 12.555 -13.298 1.00 66.56 99 SER A CA 1
ATOM 794 C C . SER A 1 99 ? -3.964 13.371 -13.001 1.00 66.56 99 SER A C 1
ATOM 796 O O . SER A 1 99 ? -3.981 14.571 -13.256 1.00 66.56 99 SER A O 1
ATOM 798 N N . LYS A 1 100 ? -4.984 12.749 -12.404 1.00 70.06 100 LYS A N 1
ATOM 799 C CA . LYS A 1 100 ? -6.138 13.472 -11.835 1.00 70.06 100 LYS A CA 1
ATOM 800 C C . LYS A 1 100 ? -5.815 14.117 -10.473 1.00 70.06 100 LYS A C 1
ATOM 802 O O . LYS A 1 100 ? -6.623 14.871 -9.936 1.00 70.06 100 LYS A O 1
ATOM 807 N N . LEU A 1 101 ? -4.640 13.820 -9.911 1.00 71.25 101 LEU A N 1
ATOM 808 C CA . LEU A 1 101 ? -4.148 14.361 -8.647 1.00 71.25 101 LEU A CA 1
ATOM 809 C C . LEU A 1 101 ? -3.460 15.708 -8.865 1.00 71.25 101 LEU A C 1
ATOM 811 O O . LEU A 1 101 ? -2.455 15.793 -9.574 1.00 71.25 101 LEU A O 1
ATOM 815 N N . LYS A 1 102 ? -3.996 16.745 -8.214 1.00 75.12 102 LYS A N 1
ATOM 816 C CA . LYS A 1 102 ? -3.374 18.071 -8.130 1.00 75.12 102 LYS A CA 1
ATOM 817 C C . LYS A 1 102 ? -2.185 18.026 -7.176 1.00 75.12 102 LYS A C 1
ATOM 819 O O . LYS A 1 102 ? -2.248 17.365 -6.142 1.00 75.12 102 LYS A O 1
ATOM 824 N N . PHE A 1 103 ? -1.149 18.808 -7.467 1.00 73.38 103 PHE A N 1
ATOM 825 C CA . PHE A 1 103 ? 0.033 18.903 -6.607 1.00 73.38 103 PHE A CA 1
ATOM 826 C C . PHE A 1 103 ? -0.308 19.347 -5.171 1.00 73.38 103 PHE A C 1
ATOM 828 O O . PHE A 1 103 ? 0.279 18.874 -4.205 1.00 73.38 103 PHE A O 1
ATOM 835 N N . SER A 1 104 ? -1.342 20.174 -5.001 1.00 77.50 104 SER A N 1
ATOM 836 C CA . SER A 1 104 ? -1.824 20.598 -3.681 1.00 77.50 104 SER A CA 1
ATOM 837 C C . SER A 1 104 ? -2.278 19.447 -2.774 1.00 77.50 104 SER A C 1
ATOM 839 O O . SER A 1 104 ? -2.309 19.603 -1.554 1.00 77.50 104 SER A O 1
ATOM 841 N N . TYR A 1 105 ? -2.609 18.279 -3.332 1.00 79.06 105 TYR A N 1
ATOM 842 C CA . TYR A 1 105 ? -2.971 17.111 -2.538 1.00 79.06 105 TYR A CA 1
ATOM 843 C C . TYR A 1 105 ? 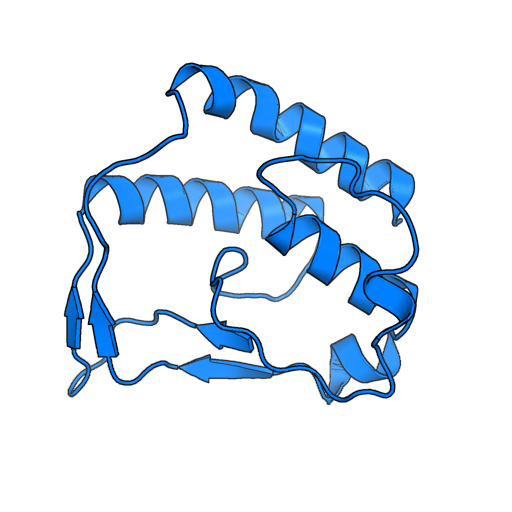-1.779 16.520 -1.773 1.00 79.06 105 TYR A C 1
ATOM 845 O O . TYR A 1 105 ? -1.974 15.969 -0.692 1.00 79.06 105 TYR A O 1
ATOM 853 N N . TYR A 1 106 ? -0.544 16.690 -2.261 1.00 77.75 106 TYR A N 1
ATOM 854 C CA . TYR A 1 106 ? 0.646 16.187 -1.567 1.00 77.75 106 TYR A CA 1
ATOM 855 C C . TYR A 1 106 ? 0.788 16.765 -0.151 1.00 77.75 106 TYR A C 1
ATOM 857 O O . TYR A 1 106 ? 1.234 16.058 0.746 1.00 77.75 106 TYR A O 1
ATOM 865 N N . PHE A 1 107 ? 0.314 17.990 0.096 1.00 82.62 107 PHE A N 1
ATOM 866 C CA . PHE A 1 107 ? 0.303 18.582 1.440 1.00 82.62 107 PHE A CA 1
ATOM 867 C C . PHE A 1 107 ? -0.720 17.940 2.388 1.00 82.62 107 PHE A C 1
ATOM 869 O O . PHE A 1 107 ? -0.554 17.997 3.603 1.00 82.62 107 PHE A O 1
ATOM 876 N N . LYS A 1 108 ? -1.770 17.299 1.858 1.00 85.19 108 LYS A N 1
ATOM 877 C CA . LYS A 1 108 ? -2.785 16.592 2.660 1.00 85.19 108 LYS A CA 1
ATOM 878 C C . LYS A 1 108 ? -2.361 15.173 3.034 1.00 85.19 108 LYS A C 1
ATOM 880 O O . LYS A 1 108 ? -2.907 14.609 3.980 1.00 85.19 108 LYS A O 1
ATOM 885 N N . VAL A 1 109 ? -1.376 14.611 2.330 1.00 85.19 109 VAL A N 1
ATOM 886 C CA . VAL A 1 109 ? -0.910 13.231 2.521 1.00 85.19 109 VAL A CA 1
ATOM 887 C C . VAL A 1 109 ? -0.537 12.914 3.975 1.00 85.19 109 VAL A C 1
ATOM 889 O O . VAL A 1 109 ? -1.030 11.904 4.473 1.00 85.19 109 VAL A O 1
ATOM 892 N N . PRO A 1 110 ? 0.263 13.725 4.697 1.00 85.44 110 PRO A N 1
ATOM 893 C CA . PRO A 1 110 ? 0.631 13.400 6.078 1.00 85.44 110 PRO A CA 1
ATOM 894 C C . PRO A 1 110 ? -0.582 13.298 7.011 1.00 85.44 110 PRO A C 1
ATOM 896 O O . PRO A 1 110 ? -0.673 12.371 7.813 1.00 85.44 110 PRO A O 1
ATOM 899 N N . ILE A 1 111 ? -1.546 14.213 6.863 1.00 88.38 111 ILE A N 1
ATOM 900 C CA . ILE A 1 111 ? -2.785 14.226 7.652 1.00 88.38 111 ILE A CA 1
ATOM 901 C C . ILE A 1 111 ? -3.624 12.986 7.333 1.00 88.38 111 ILE A C 1
ATOM 903 O O . ILE A 1 111 ? -4.163 12.349 8.234 1.00 88.38 111 ILE A O 1
ATOM 907 N N . GLU A 1 112 ? -3.730 12.616 6.058 1.00 90.69 112 GLU A N 1
ATOM 908 C CA . GLU A 1 112 ? -4.467 11.423 5.643 1.00 90.69 112 GLU A CA 1
ATOM 909 C C . GLU A 1 112 ? -3.811 10.123 6.126 1.00 90.69 112 GLU A C 1
ATOM 911 O O . GLU A 1 112 ? -4.512 9.257 6.649 1.00 90.69 112 GLU A O 1
ATOM 916 N N . LEU A 1 113 ? -2.479 10.016 6.063 1.00 89.06 113 LEU A N 1
ATOM 917 C CA . LEU A 1 113 ? -1.736 8.894 6.646 1.00 89.06 113 LEU A CA 1
ATOM 918 C C . LEU A 1 113 ? -1.944 8.805 8.163 1.00 89.06 113 LEU A C 1
ATOM 920 O O . LEU A 1 113 ? -2.160 7.712 8.686 1.00 89.06 113 LEU A O 1
ATOM 924 N N . TRP A 1 114 ? -1.948 9.939 8.869 1.00 88.50 114 TRP A N 1
ATOM 925 C CA . TRP A 1 114 ? -2.246 9.971 10.301 1.00 88.50 114 TRP A CA 1
ATOM 926 C C . TRP A 1 114 ? -3.686 9.538 10.609 1.00 88.50 114 TRP A C 1
ATOM 928 O O . TRP A 1 114 ? -3.906 8.769 11.544 1.00 88.50 114 TRP A O 1
ATOM 938 N N . ARG A 1 115 ? -4.671 9.960 9.803 1.00 92.44 115 ARG A N 1
ATOM 939 C CA . ARG A 1 115 ? -6.072 9.518 9.940 1.00 92.44 115 ARG A CA 1
ATOM 94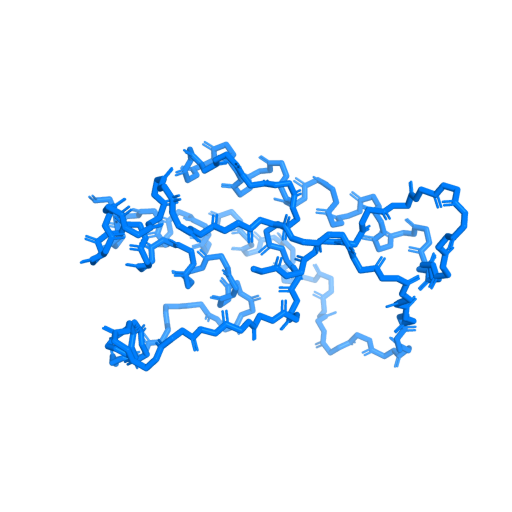0 C C . ARG A 1 115 ? -6.217 8.008 9.734 1.00 92.44 115 ARG A C 1
ATOM 942 O O . ARG A 1 115 ? -6.939 7.376 10.503 1.00 92.44 115 ARG A O 1
ATOM 949 N N . ILE A 1 116 ? -5.523 7.437 8.744 1.00 91.94 116 ILE A N 1
ATOM 950 C CA . ILE A 1 116 ? -5.468 5.980 8.534 1.00 91.94 116 ILE A CA 1
ATOM 951 C C . ILE A 1 116 ? -4.857 5.308 9.766 1.00 91.94 116 ILE A C 1
ATOM 953 O O . ILE A 1 116 ? -5.478 4.414 10.338 1.00 91.94 116 ILE A O 1
ATOM 957 N N . HIS A 1 117 ? -3.684 5.770 10.212 1.00 89.25 117 HIS A N 1
ATOM 958 C CA . HIS A 1 117 ? -3.005 5.207 11.378 1.00 89.25 117 HIS A CA 1
ATOM 959 C C . HIS A 1 117 ? -3.900 5.238 12.623 1.00 89.25 117 HIS A C 1
ATOM 961 O O . HIS A 1 117 ? -4.060 4.222 13.283 1.00 89.25 117 HIS A O 1
ATOM 967 N N . LYS A 1 118 ? -4.551 6.369 12.919 1.00 91.06 118 LYS A N 1
ATOM 968 C CA . LYS A 1 118 ? -5.430 6.507 14.088 1.00 91.06 118 LYS A CA 1
ATOM 969 C C . LYS A 1 118 ? -6.650 5.580 14.034 1.00 91.06 118 LYS A C 1
ATOM 971 O O . LYS A 1 118 ? -7.092 5.127 15.081 1.00 91.06 118 LYS A O 1
ATOM 976 N N . LYS A 1 119 ? -7.212 5.323 12.847 1.00 92.12 119 LYS A N 1
ATOM 977 C CA . LYS A 1 119 ? -8.406 4.474 12.704 1.00 92.12 119 LYS A CA 1
ATOM 978 C C . LYS A 1 119 ? -8.092 2.977 12.789 1.00 92.12 119 LYS A C 1
ATOM 980 O O . LYS A 1 119 ? -8.943 2.223 13.247 1.00 92.12 119 LYS A O 1
ATOM 985 N N . TYR A 1 120 ? -6.917 2.556 12.317 1.00 89.62 120 TYR A N 1
ATOM 986 C CA . TYR A 1 120 ? -6.583 1.136 12.132 1.00 89.62 120 TYR A CA 1
ATOM 987 C C . TYR A 1 120 ? -5.418 0.628 12.996 1.00 89.62 120 TYR A C 1
ATOM 989 O O . TYR A 1 120 ? -5.039 -0.532 12.855 1.00 89.62 120 TYR A O 1
ATOM 997 N N . LYS A 1 121 ? -4.863 1.458 13.888 1.00 74.94 121 LYS A N 1
ATOM 998 C CA . LYS A 1 121 ? -4.002 1.011 14.993 1.00 74.94 121 LYS A CA 1
ATOM 999 C C . LYS A 1 121 ? -4.845 0.233 16.001 1.00 74.94 121 LYS A C 1
ATOM 1001 O O . LYS A 1 121 ? -4.542 -0.955 16.244 1.00 74.94 121 LYS A O 1
#

Mean predicted aligned error: 5.38 Å